Protein AF-Q6LTS3-F1 (afdb_monomer_lite)

Radius of gyration: 15.54 Å; chains: 1; bounding box: 37×48×33 Å

Structure (mmCIF, N/CA/C/O backbone):
data_AF-Q6LTS3-F1
#
_entry.id   AF-Q6LTS3-F1
#
loop_
_atom_site.group_PDB
_atom_site.id
_atom_site.type_symbol
_atom_site.label_atom_id
_atom_site.label_alt_id
_atom_site.label_comp_id
_atom_site.label_asym_id
_atom_site.label_entity_id
_atom_site.label_seq_id
_atom_site.pdbx_PDB_ins_code
_atom_site.Cartn_x
_atom_site.Cartn_y
_atom_site.Cartn_z
_atom_site.occupancy
_atom_site.B_iso_or_equiv
_atom_site.auth_seq_id
_atom_site.auth_comp_id
_atom_site.auth_asym_id
_atom_site.auth_atom_id
_atom_site.pdbx_PDB_model_num
ATOM 1 N N . MET A 1 1 ? -4.077 2.877 17.155 1.00 81.31 1 MET A N 1
ATOM 2 C CA . MET A 1 1 ? -4.632 2.156 15.985 1.00 81.31 1 MET A CA 1
ATOM 3 C C . MET A 1 1 ? -3.647 1.070 15.603 1.00 81.31 1 MET A C 1
ATOM 5 O O . MET A 1 1 ? -2.491 1.404 15.382 1.00 81.31 1 MET A O 1
ATOM 9 N N . LYS A 1 2 ? -4.080 -0.192 15.559 1.00 91.56 2 LYS A N 1
ATOM 10 C CA . LYS A 1 2 ? -3.206 -1.325 15.246 1.00 91.56 2 LYS A CA 1
ATOM 11 C C . LYS A 1 2 ? -3.278 -1.646 13.755 1.00 91.56 2 LYS A C 1
ATOM 13 O O . LYS A 1 2 ? -4.367 -1.704 13.184 1.00 91.56 2 LYS A O 1
ATOM 18 N N . THR A 1 3 ? -2.120 -1.792 13.124 1.00 93.69 3 THR A N 1
ATOM 19 C CA . THR A 1 3 ? -2.000 -2.088 11.693 1.00 93.69 3 THR A CA 1
ATOM 20 C C . THR A 1 3 ? -1.097 -3.299 11.497 1.00 93.69 3 THR A C 1
ATOM 22 O O . THR A 1 3 ? -0.329 -3.641 12.393 1.00 93.69 3 THR A O 1
ATOM 25 N N . ARG A 1 4 ? -1.220 -3.981 10.358 1.00 95.81 4 ARG A N 1
ATOM 26 C CA . ARG A 1 4 ? -0.435 -5.175 10.019 1.00 95.81 4 ARG A CA 1
A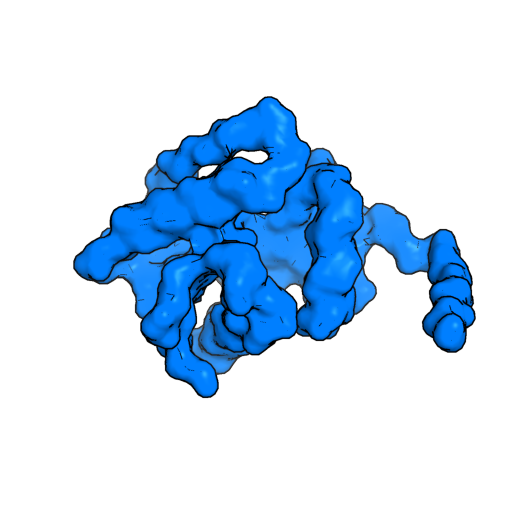TOM 27 C C . ARG A 1 4 ? 0.001 -5.114 8.566 1.00 95.81 4 ARG A C 1
ATOM 29 O O . ARG A 1 4 ? -0.810 -4.742 7.719 1.00 95.81 4 ARG A O 1
ATOM 36 N N . ILE A 1 5 ? 1.242 -5.510 8.311 1.00 95.62 5 ILE A N 1
ATOM 37 C CA . ILE A 1 5 ? 1.745 -5.782 6.967 1.00 95.62 5 ILE A CA 1
ATOM 38 C C . ILE A 1 5 ? 1.466 -7.255 6.668 1.00 95.62 5 ILE A C 1
ATOM 40 O O . ILE A 1 5 ? 1.707 -8.111 7.516 1.00 95.62 5 ILE A O 1
ATOM 44 N N . LEU A 1 6 ? 0.902 -7.518 5.497 1.00 96.00 6 LEU A N 1
ATOM 45 C CA . LEU A 1 6 ? 0.661 -8.837 4.937 1.00 96.00 6 LEU A CA 1
ATOM 46 C C . LEU A 1 6 ? 1.465 -8.974 3.645 1.00 96.00 6 LEU A C 1
ATOM 48 O O . LEU A 1 6 ? 1.545 -8.040 2.836 1.00 96.00 6 LEU A O 1
ATOM 52 N N . GLU A 1 7 ? 2.020 -10.154 3.452 1.00 95.25 7 GLU A N 1
ATOM 53 C CA . GLU A 1 7 ? 2.754 -10.583 2.275 1.00 95.25 7 GLU A CA 1
ATOM 54 C C . GLU A 1 7 ? 1.927 -11.562 1.445 1.00 95.25 7 GLU A C 1
ATOM 56 O O . GLU A 1 7 ? 0.923 -12.103 1.898 1.00 95.25 7 GLU A O 1
ATOM 61 N N . HIS A 1 8 ? 2.369 -11.826 0.217 1.00 93.00 8 HIS A N 1
ATOM 62 C CA . HIS A 1 8 ? 1.694 -12.754 -0.691 1.00 93.00 8 HIS A CA 1
ATOM 63 C C . HIS A 1 8 ? 1.495 -14.179 -0.141 1.00 93.00 8 HIS A C 1
ATOM 65 O O . HIS A 1 8 ? 0.599 -14.880 -0.604 1.00 93.00 8 HIS A O 1
ATOM 71 N N . THR A 1 9 ? 2.307 -14.608 0.830 1.00 95.69 9 THR A N 1
ATOM 72 C CA . THR A 1 9 ? 2.192 -15.913 1.498 1.00 95.69 9 THR A CA 1
ATOM 73 C C . THR A 1 9 ? 1.199 -15.918 2.661 1.00 95.69 9 THR A C 1
ATOM 75 O O . THR A 1 9 ? 0.816 -16.992 3.124 1.00 95.69 9 THR A O 1
ATOM 78 N N . ASP A 1 10 ? 0.761 -14.751 3.142 1.00 96.62 10 ASP A N 1
ATOM 79 C CA . ASP A 1 10 ? -0.172 -14.665 4.259 1.00 96.62 10 ASP A CA 1
ATOM 80 C C . ASP A 1 10 ? -1.582 -15.102 3.855 1.00 96.62 10 ASP A C 1
ATOM 82 O O . ASP A 1 10 ? -2.140 -14.701 2.825 1.00 96.62 10 ASP A O 1
ATOM 86 N N . ALA A 1 11 ? -2.219 -15.868 4.742 1.00 93.81 11 ALA A N 1
ATOM 87 C CA . ALA A 1 11 ? -3.602 -16.276 4.569 1.00 93.81 11 ALA A CA 1
ATOM 88 C C . ALA A 1 11 ? -4.521 -15.049 4.413 1.00 93.81 11 ALA A C 1
ATOM 90 O O . ALA A 1 11 ? -4.555 -14.136 5.243 1.00 93.81 11 ALA A O 1
ATOM 91 N N . GLY A 1 12 ? -5.299 -15.037 3.329 1.00 91.75 12 GLY A N 1
ATOM 92 C CA . GLY A 1 12 ? -6.235 -13.956 3.027 1.00 91.75 12 GLY A CA 1
ATOM 93 C C . GLY A 1 12 ? -5.609 -12.707 2.401 1.00 91.75 12 GLY A C 1
ATOM 94 O O . GLY A 1 12 ? -6.336 -11.729 2.215 1.00 91.75 12 GLY A O 1
ATOM 95 N N . PHE A 1 13 ? -4.318 -12.719 2.041 1.00 95.31 13 PHE A N 1
ATOM 96 C CA . PHE A 1 13 ? -3.683 -11.627 1.295 1.00 95.31 13 PHE A CA 1
ATOM 97 C C . PHE A 1 13 ? -4.467 -11.269 0.024 1.00 95.31 13 PHE A C 1
ATOM 99 O O . PHE A 1 13 ? -4.851 -10.111 -0.161 1.00 95.31 13 PHE A O 1
ATOM 106 N N . LEU A 1 14 ? -4.774 -12.266 -0.813 1.00 94.00 14 LEU A N 1
ATOM 107 C CA . LEU A 1 14 ? -5.471 -12.050 -2.083 1.00 94.00 14 LEU A CA 1
ATOM 108 C C . LEU A 1 14 ? -6.885 -11.502 -1.857 1.00 94.00 14 LEU A C 1
ATOM 110 O O . LEU A 1 14 ? -7.210 -10.426 -2.347 1.00 94.00 14 LEU A O 1
ATOM 114 N N . GLY A 1 15 ? -7.684 -12.165 -1.015 1.00 94.88 15 GLY A N 1
ATOM 115 C CA . GLY A 1 15 ? -9.058 -11.731 -0.742 1.00 94.88 15 GLY A CA 1
ATOM 116 C C . GLY A 1 15 ? -9.142 -10.327 -0.128 1.00 94.88 15 GLY A C 1
ATOM 117 O O . GLY A 1 15 ? -10.044 -9.552 -0.446 1.00 94.88 15 GLY A O 1
ATOM 118 N N . LYS A 1 16 ? -8.179 -9.939 0.721 1.00 95.19 16 LYS A N 1
ATOM 119 C CA . LYS A 1 16 ? -8.107 -8.567 1.253 1.00 95.19 16 LYS A CA 1
ATOM 120 C C . LYS A 1 16 ? -7.667 -7.556 0.193 1.00 95.19 16 LYS A C 1
ATOM 122 O O . LYS A 1 16 ? -8.185 -6.439 0.191 1.00 95.19 16 LYS A O 1
ATOM 127 N N . SER A 1 17 ? -6.753 -7.937 -0.696 1.00 92.31 17 SER A N 1
ATOM 128 C CA . SER A 1 17 ? -6.324 -7.109 -1.829 1.00 92.31 17 SER A CA 1
ATOM 129 C C . SER A 1 17 ? -7.495 -6.819 -2.770 1.00 92.31 17 SER A C 1
ATOM 131 O O . SER A 1 17 ? -7.779 -5.660 -3.068 1.00 92.31 17 SER A O 1
ATOM 133 N N . GLU A 1 18 ? -8.253 -7.852 -3.140 1.00 91.50 18 GLU A N 1
ATOM 134 C CA . GLU A 1 18 ? -9.468 -7.727 -3.952 1.00 91.50 18 GLU A CA 1
ATOM 135 C C . GLU A 1 18 ? -10.520 -6.866 -3.257 1.00 91.50 18 GLU A C 1
ATOM 137 O O . GLU A 1 18 ? -11.138 -6.003 -3.877 1.00 91.50 18 GLU A O 1
ATOM 142 N N . GLN A 1 19 ? -10.696 -7.033 -1.942 1.00 93.88 19 GLN A N 1
ATOM 143 C CA . GLN A 1 19 ? -11.607 -6.191 -1.175 1.00 93.88 19 GLN A CA 1
ATOM 144 C C . GLN A 1 19 ? -11.227 -4.705 -1.268 1.00 93.88 19 GLN A C 1
ATOM 146 O O . GLN A 1 19 ? -12.116 -3.861 -1.383 1.00 93.88 19 GLN A O 1
ATOM 151 N N . ILE A 1 20 ? -9.938 -4.366 -1.210 1.00 88.56 20 ILE A N 1
ATOM 152 C CA . ILE A 1 20 ? -9.470 -2.978 -1.336 1.00 88.56 20 ILE A CA 1
ATOM 153 C C . ILE A 1 20 ? -9.777 -2.434 -2.730 1.00 88.56 20 ILE A C 1
ATOM 155 O O . ILE A 1 20 ? -10.340 -1.344 -2.826 1.00 88.56 20 ILE A O 1
ATOM 159 N N . VAL A 1 21 ? -9.495 -3.195 -3.790 1.00 82.88 21 VAL A N 1
ATOM 160 C CA . VAL A 1 21 ? -9.819 -2.787 -5.169 1.00 82.88 21 VAL A CA 1
ATOM 161 C C . VAL A 1 21 ? -11.331 -2.629 -5.359 1.00 82.88 21 VAL A C 1
ATOM 163 O O . VAL A 1 21 ? -11.787 -1.634 -5.914 1.00 82.88 21 VAL A O 1
ATOM 166 N N . ASN A 1 22 ? -12.142 -3.521 -4.789 1.00 86.31 22 ASN A N 1
ATOM 167 C CA . ASN A 1 22 ? -13.602 -3.410 -4.829 1.00 86.31 22 ASN A CA 1
ATOM 168 C C . ASN A 1 22 ? -14.119 -2.155 -4.106 1.00 86.31 22 ASN A C 1
ATOM 170 O O . ASN A 1 22 ? -15.041 -1.490 -4.582 1.00 86.31 22 ASN A O 1
ATOM 174 N N . ILE A 1 23 ? -13.527 -1.799 -2.960 1.00 83.75 23 ILE A N 1
ATOM 175 C CA . ILE A 1 23 ? -13.841 -0.545 -2.258 1.00 83.75 23 ILE A CA 1
ATOM 176 C C . ILE A 1 23 ? -13.404 0.655 -3.105 1.00 83.75 23 ILE A C 1
ATOM 178 O O . ILE A 1 23 ? -14.150 1.633 -3.183 1.00 83.75 23 ILE A O 1
ATOM 182 N N . TYR A 1 24 ? -12.230 0.585 -3.738 1.00 81.31 24 TYR A N 1
ATOM 183 C CA . TYR A 1 24 ? -11.742 1.621 -4.644 1.00 81.31 24 TYR A CA 1
ATOM 184 C C . TYR A 1 24 ? -12.731 1.839 -5.792 1.00 81.31 24 TYR A C 1
ATOM 186 O O . TYR A 1 24 ? -13.255 2.938 -5.911 1.00 81.31 24 TYR A O 1
ATOM 194 N N . ASN A 1 25 ? -13.093 0.799 -6.542 1.00 78.62 25 ASN A N 1
ATOM 195 C CA . ASN A 1 25 ? -14.054 0.883 -7.648 1.00 78.62 25 ASN A CA 1
ATOM 196 C C . ASN A 1 25 ? -15.409 1.446 -7.210 1.00 78.62 25 ASN A C 1
ATOM 198 O O . ASN A 1 25 ? -15.991 2.284 -7.888 1.00 78.62 25 ASN A O 1
ATOM 202 N N . LYS A 1 26 ? -15.896 1.040 -6.031 1.00 82.44 26 LYS A N 1
ATOM 203 C CA . LYS A 1 26 ? -17.185 1.505 -5.507 1.00 82.44 26 LYS A CA 1
ATOM 204 C C . LYS A 1 26 ? -17.221 3.004 -5.195 1.00 82.44 26 LYS A C 1
ATOM 206 O O . LYS A 1 26 ? -18.290 3.610 -5.257 1.00 82.44 26 LYS A O 1
ATOM 211 N N . TYR A 1 27 ? -16.102 3.581 -4.759 1.00 77.19 27 TYR A N 1
ATOM 212 C CA . TYR A 1 27 ? -16.053 4.966 -4.269 1.00 77.19 27 TYR A CA 1
ATOM 213 C C . TYR A 1 27 ? -15.203 5.904 -5.131 1.00 77.19 27 TYR A C 1
ATOM 215 O O . TYR A 1 27 ? -15.224 7.116 -4.902 1.00 77.19 27 TYR A O 1
ATOM 223 N N . SER A 1 28 ? -14.464 5.366 -6.096 1.00 69.25 28 SER A N 1
ATOM 224 C CA . SER A 1 28 ? -13.709 6.127 -7.079 1.00 69.25 28 SER A CA 1
ATOM 225 C C . SER A 1 28 ? -14.657 6.767 -8.088 1.00 69.25 28 SER A C 1
ATOM 227 O O . SER A 1 28 ? -15.728 6.248 -8.389 1.00 69.25 28 SER A O 1
ATOM 229 N N . LYS A 1 29 ? -14.248 7.921 -8.616 1.00 67.19 29 LYS A N 1
ATOM 230 C CA . LYS A 1 29 ? -14.906 8.569 -9.759 1.00 67.19 29 LYS A CA 1
ATOM 231 C C . LYS A 1 29 ? -14.244 8.183 -11.086 1.00 67.19 29 LYS A C 1
ATOM 233 O O . LYS A 1 29 ? -14.456 8.863 -12.086 1.00 67.19 29 LYS A O 1
ATOM 238 N N . ALA A 1 30 ? -13.381 7.165 -11.077 1.00 61.31 30 ALA A N 1
ATOM 239 C CA . ALA A 1 30 ? -12.743 6.670 -12.285 1.00 61.31 30 ALA A CA 1
ATOM 240 C C . ALA A 1 30 ? -13.813 6.189 -13.286 1.00 61.31 30 ALA A C 1
ATOM 242 O O . ALA A 1 30 ? -14.807 5.590 -12.872 1.00 61.31 30 ALA A O 1
ATOM 243 N N . PRO A 1 31 ? -13.632 6.446 -14.592 1.00 57.44 31 PRO A N 1
ATOM 244 C CA . PRO A 1 31 ? -14.606 6.065 -15.615 1.00 57.44 31 PRO A CA 1
ATOM 245 C C . PRO A 1 31 ? -14.618 4.556 -15.918 1.00 57.44 31 PRO A C 1
ATOM 247 O O . PRO A 1 31 ? -15.446 4.101 -16.701 1.00 57.44 31 PRO A O 1
ATOM 250 N N . PHE A 1 32 ? -13.715 3.781 -15.316 1.00 68.31 32 PHE A N 1
ATOM 251 C CA . PHE A 1 32 ? -13.603 2.334 -15.472 1.00 68.31 32 PHE A CA 1
ATOM 252 C C . PHE A 1 32 ? -13.340 1.661 -14.122 1.00 68.31 32 PHE A C 1
ATOM 254 O O . PHE A 1 32 ? -12.802 2.275 -13.198 1.00 68.31 32 PHE A O 1
ATOM 261 N N . ASN A 1 33 ? -13.726 0.387 -14.031 1.00 73.00 33 ASN A N 1
ATOM 262 C CA . ASN A 1 33 ? -13.417 -0.457 -12.884 1.00 73.00 33 ASN A CA 1
ATOM 263 C C . ASN A 1 33 ? -12.013 -1.039 -13.037 1.00 73.00 33 ASN A C 1
ATOM 265 O O . ASN A 1 33 ? -11.693 -1.648 -14.056 1.00 73.00 33 ASN A O 1
ATOM 269 N N . GLU A 1 34 ? -11.210 -0.895 -11.993 1.00 72.19 34 GLU A N 1
ATOM 270 C CA . GLU A 1 34 ? -9.909 -1.537 -11.878 1.00 72.19 34 GLU A CA 1
ATOM 271 C C . GLU A 1 34 ? -10.087 -3.029 -11.590 1.00 72.19 34 GLU A C 1
ATOM 273 O O . GLU A 1 34 ? -10.947 -3.426 -10.798 1.00 72.19 34 GLU A O 1
ATOM 278 N N . VAL A 1 35 ? -9.248 -3.864 -12.195 1.00 76.25 35 VAL A N 1
ATOM 279 C CA . VAL A 1 35 ? -9.171 -5.293 -11.880 1.00 76.25 35 VAL A CA 1
ATOM 280 C C . VAL A 1 35 ? -7.838 -5.537 -11.199 1.00 76.25 35 VAL A C 1
ATOM 282 O O . VAL A 1 35 ? -6.800 -5.102 -11.693 1.00 76.25 35 VAL A O 1
ATOM 285 N N . LEU A 1 36 ? -7.860 -6.232 -10.059 1.00 80.62 36 LEU A N 1
ATOM 286 C CA . LEU A 1 36 ? -6.628 -6.587 -9.370 1.00 80.62 36 LEU A CA 1
ATOM 287 C C . LEU A 1 36 ? -5.791 -7.495 -10.280 1.00 80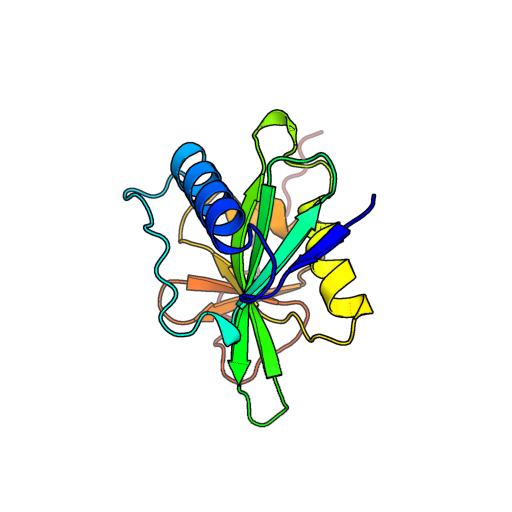.62 36 LEU A C 1
ATOM 289 O O . LEU A 1 36 ? -6.156 -8.641 -10.526 1.00 80.62 36 LEU A O 1
ATOM 293 N N . ASN A 1 37 ? -4.657 -6.983 -10.746 1.00 77.44 37 ASN A N 1
ATOM 294 C CA . ASN A 1 37 ? -3.696 -7.735 -11.538 1.00 77.44 37 ASN A CA 1
ATOM 295 C C . ASN A 1 37 ? -2.321 -7.652 -10.873 1.00 77.44 37 ASN A C 1
ATOM 297 O O . ASN A 1 37 ? -1.700 -6.591 -10.854 1.00 77.44 37 ASN A O 1
ATOM 301 N N . LEU A 1 38 ? -1.860 -8.769 -10.307 1.00 82.69 38 LEU A N 1
ATOM 302 C CA . LEU A 1 38 ? -0.594 -8.859 -9.579 1.00 82.69 38 LEU A CA 1
ATOM 303 C C . LEU A 1 38 ? 0.368 -9.806 -10.310 1.00 82.69 38 LEU A C 1
ATOM 305 O O . LEU A 1 38 ? 0.509 -10.957 -9.903 1.00 82.69 38 LEU A O 1
ATOM 309 N N . PRO A 1 39 ? 1.066 -9.359 -11.369 1.00 71.38 39 PRO A N 1
ATOM 310 C CA . PRO A 1 39 ? 2.007 -10.215 -1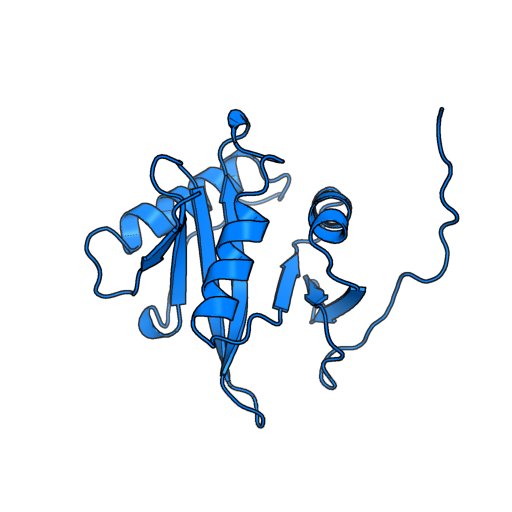2.097 1.00 71.38 39 PRO A CA 1
ATOM 311 C C . PRO A 1 39 ? 3.222 -10.621 -11.247 1.00 71.38 39 PRO A C 1
ATOM 313 O O . PRO A 1 39 ? 3.897 -11.601 -11.556 1.00 71.38 39 PRO A O 1
ATOM 316 N N . LYS A 1 40 ? 3.521 -9.868 -10.179 1.00 84.56 40 LYS A N 1
ATOM 317 C CA . LYS A 1 40 ? 4.603 -10.146 -9.224 1.00 84.56 40 LYS A CA 1
ATOM 318 C C . LYS A 1 40 ? 4.093 -10.003 -7.783 1.00 84.56 40 LYS A C 1
ATOM 320 O O . LYS A 1 40 ? 4.441 -9.036 -7.117 1.00 84.56 40 LYS A O 1
ATOM 325 N N . PRO A 1 41 ? 3.273 -10.929 -7.257 1.00 87.38 41 PRO A N 1
ATOM 326 C CA . PRO A 1 41 ? 2.682 -10.792 -5.920 1.00 87.38 41 PRO A CA 1
ATOM 327 C C . PRO A 1 41 ? 3.717 -10.576 -4.803 1.00 87.38 41 PRO A C 1
ATOM 329 O O . PRO A 1 41 ? 3.457 -9.862 -3.841 1.00 87.38 41 PRO A O 1
ATOM 332 N N . GLN A 1 42 ? 4.920 -11.129 -4.955 1.00 91.69 42 GLN A N 1
ATOM 333 C CA . GLN A 1 42 ? 6.042 -10.973 -4.030 1.00 91.69 42 GLN A CA 1
ATOM 334 C C . GLN A 1 42 ? 6.625 -9.550 -3.963 1.00 91.69 42 GLN A C 1
ATOM 336 O O . GLN A 1 42 ? 7.373 -9.248 -3.033 1.00 91.69 42 GLN A O 1
ATOM 341 N N . SER A 1 43 ? 6.345 -8.678 -4.941 1.00 87.50 43 SER A N 1
ATOM 342 C CA . SER A 1 43 ? 6.694 -7.251 -4.852 1.00 87.50 43 SER A CA 1
ATOM 343 C C . SER A 1 43 ? 5.669 -6.456 -4.049 1.00 87.50 43 SER A C 1
ATOM 345 O O . SER A 1 43 ? 5.945 -5.316 -3.685 1.00 87.50 43 SER A O 1
ATOM 347 N N . ILE A 1 44 ? 4.520 -7.052 -3.728 1.00 91.25 44 ILE A N 1
ATOM 348 C CA . ILE A 1 44 ? 3.411 -6.354 -3.098 1.00 91.25 44 ILE A CA 1
ATOM 349 C C . ILE A 1 44 ? 3.459 -6.516 -1.581 1.00 91.25 44 ILE A C 1
ATOM 351 O O . ILE A 1 44 ? 3.609 -7.619 -1.050 1.00 91.25 44 ILE A O 1
ATOM 355 N N . LYS A 1 45 ? 3.266 -5.405 -0.872 1.00 94.56 45 LYS A N 1
ATOM 356 C CA . LYS A 1 45 ? 2.986 -5.391 0.566 1.00 94.56 45 LYS A CA 1
ATOM 357 C C . LYS A 1 45 ? 1.593 -4.829 0.784 1.00 94.56 45 LYS A C 1
ATOM 359 O O . LYS A 1 45 ? 1.253 -3.761 0.280 1.00 94.56 45 LYS A O 1
ATOM 364 N N . LEU A 1 46 ? 0.778 -5.543 1.546 1.00 94.75 46 LEU A N 1
ATOM 365 C CA . LEU A 1 46 ? -0.567 -5.116 1.899 1.00 94.75 46 LEU A CA 1
ATOM 366 C C . LEU A 1 46 ? -0.576 -4.641 3.349 1.00 94.75 46 LEU A C 1
ATOM 368 O O . LEU A 1 46 ? -0.323 -5.423 4.256 1.00 94.75 46 LEU A O 1
ATOM 372 N N . VAL A 1 47 ? -0.934 -3.385 3.595 1.00 95.50 47 VAL A N 1
ATOM 373 C CA . VAL A 1 47 ? -1.077 -2.860 4.956 1.00 95.50 47 VAL A CA 1
ATOM 374 C C . VAL A 1 47 ? -2.541 -2.671 5.304 1.00 95.50 47 VAL A C 1
ATOM 376 O O . VAL A 1 47 ? -3.243 -1.860 4.694 1.00 95.50 47 VAL A O 1
ATOM 379 N N . ILE A 1 48 ? -2.995 -3.397 6.322 1.00 95.81 48 ILE A N 1
ATOM 380 C CA . ILE A 1 48 ? -4.368 -3.335 6.826 1.00 95.81 48 ILE A CA 1
ATOM 381 C C . ILE A 1 48 ? -4.431 -2.687 8.206 1.00 95.81 48 ILE A C 1
ATOM 383 O O . ILE A 1 48 ? -3.493 -2.771 9.000 1.00 95.81 48 ILE A O 1
ATOM 387 N N . VAL A 1 49 ? -5.579 -2.086 8.511 1.00 93.38 49 VAL A N 1
ATOM 388 C CA . VAL A 1 49 ? -5.929 -1.641 9.863 1.00 93.38 49 VAL A CA 1
ATOM 389 C C . VAL A 1 49 ? -6.827 -2.698 10.500 1.00 93.38 49 VAL A C 1
ATOM 391 O O . VAL A 1 49 ? -7.835 -3.090 9.910 1.00 93.38 49 VAL A O 1
ATOM 394 N N . GLU A 1 50 ? -6.477 -3.176 11.695 1.00 93.25 50 GLU A N 1
ATOM 395 C CA . GLU A 1 50 ? -7.286 -4.186 12.385 1.00 93.25 50 GLU A CA 1
ATOM 396 C C . GLU A 1 50 ? -8.701 -3.657 12.670 1.00 93.25 50 GLU A C 1
ATOM 398 O O . GLU A 1 50 ? -8.884 -2.512 13.082 1.00 93.25 50 GLU A O 1
ATOM 403 N N . GLY A 1 51 ? -9.715 -4.489 12.411 1.00 91.81 51 GLY A N 1
ATOM 404 C CA . GLY A 1 51 ? -11.128 -4.133 12.588 1.00 91.81 51 GLY A CA 1
ATOM 405 C C . GLY A 1 51 ? -11.727 -3.243 11.490 1.00 91.81 51 GLY A C 1
ATOM 406 O O . GLY A 1 51 ? -12.930 -2.986 11.512 1.00 91.81 51 GLY A O 1
ATOM 407 N N . ILE A 1 52 ? -10.939 -2.802 10.503 1.00 92.56 52 ILE A N 1
ATOM 408 C CA . ILE A 1 52 ? -11.415 -1.937 9.418 1.00 92.56 52 ILE A CA 1
ATOM 409 C C . ILE A 1 52 ? -11.456 -2.698 8.095 1.00 92.56 52 ILE A C 1
ATOM 411 O O . ILE A 1 52 ? -10.552 -3.449 7.733 1.00 92.56 52 ILE A O 1
ATOM 415 N N . ARG A 1 53 ? -12.520 -2.457 7.325 1.00 89.56 53 ARG A N 1
ATOM 416 C CA . ARG A 1 53 ? -12.639 -2.934 5.944 1.00 89.56 53 ARG A CA 1
ATOM 417 C C . ARG A 1 53 ? -11.940 -1.943 5.016 1.00 89.56 53 ARG A C 1
ATOM 419 O O . ARG A 1 53 ? -12.574 -1.051 4.463 1.00 89.56 53 ARG A O 1
ATOM 426 N N . GLY A 1 54 ? -10.627 -2.071 4.894 1.00 89.06 54 GLY A N 1
ATOM 427 C CA . GLY A 1 54 ? -9.805 -1.213 4.047 1.00 89.06 54 GLY A CA 1
ATOM 428 C C . GLY A 1 54 ? -8.319 -1.427 4.290 1.00 89.06 54 GLY A C 1
ATOM 429 O O . GLY A 1 54 ? -7.924 -2.185 5.179 1.00 89.06 54 GLY A O 1
ATOM 430 N N . GLY A 1 55 ? -7.503 -0.750 3.499 1.00 91.50 55 GLY A N 1
ATOM 431 C CA . GLY A 1 55 ? -6.058 -0.865 3.578 1.00 91.50 55 GLY A CA 1
ATOM 432 C C . GLY A 1 55 ? -5.370 -0.221 2.389 1.00 91.50 55 GLY A C 1
ATOM 433 O O . GLY A 1 55 ? -5.985 0.516 1.611 1.00 91.50 55 GLY A O 1
ATOM 434 N N . VAL A 1 56 ? -4.076 -0.499 2.289 1.00 90.12 56 VAL A N 1
ATOM 435 C CA . VAL A 1 56 ? -3.196 0.060 1.270 1.00 90.12 56 VAL A CA 1
ATOM 436 C C . VAL A 1 56 ? -2.347 -1.054 0.677 1.00 90.12 56 VAL A C 1
ATOM 438 O O . VAL A 1 56 ? -1.686 -1.783 1.412 1.00 90.12 56 VAL A O 1
ATOM 441 N N . LEU A 1 57 ? -2.383 -1.180 -0.642 1.00 87.94 57 LEU A N 1
ATOM 442 C CA . LEU A 1 57 ? -1.490 -2.022 -1.421 1.00 87.94 57 LEU A CA 1
ATOM 443 C C . LEU A 1 57 ? -0.301 -1.183 -1.862 1.00 87.94 57 LEU A C 1
ATOM 445 O O . LEU A 1 57 ? -0.478 -0.128 -2.474 1.00 87.94 57 LEU A O 1
ATOM 449 N N . PHE A 1 58 ? 0.890 -1.672 -1.557 1.00 89.25 58 PHE A N 1
ATOM 450 C CA . PHE A 1 58 ? 2.148 -1.088 -1.975 1.00 89.25 58 PHE A CA 1
ATOM 451 C C . PHE A 1 58 ? 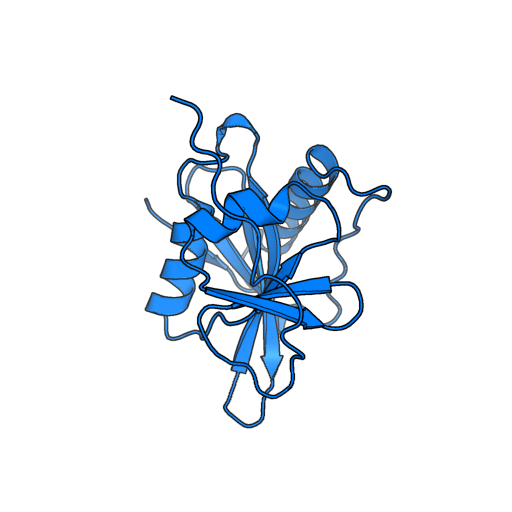2.835 -2.013 -2.968 1.00 89.25 58 PHE A C 1
ATOM 453 O O . PHE A 1 58 ? 2.976 -3.193 -2.667 1.00 89.25 58 PHE A O 1
ATOM 460 N N . ASP A 1 59 ? 3.295 -1.486 -4.097 1.00 86.69 59 ASP A N 1
ATOM 461 C CA . ASP A 1 59 ? 4.178 -2.197 -5.018 1.00 86.69 59 ASP A CA 1
ATOM 462 C C . ASP A 1 59 ? 5.626 -1.750 -4.829 1.00 86.69 59 ASP A C 1
ATOM 464 O O . ASP A 1 59 ? 5.917 -0.564 -4.640 1.00 86.69 59 ASP A O 1
ATOM 468 N N . ARG A 1 60 ? 6.539 -2.715 -4.856 1.00 86.62 60 ARG A N 1
ATOM 469 C CA . ARG A 1 60 ? 7.969 -2.486 -4.714 1.00 86.62 60 ARG A CA 1
ATOM 470 C C . ARG A 1 60 ? 8.586 -2.130 -6.058 1.00 86.62 60 ARG A C 1
ATOM 472 O O . ARG A 1 60 ? 8.678 -2.964 -6.958 1.00 86.62 60 ARG A O 1
ATOM 479 N N . VAL A 1 61 ? 9.131 -0.928 -6.129 1.00 80.88 61 VAL A N 1
ATOM 480 C CA . VAL A 1 61 ? 9.913 -0.419 -7.250 1.00 80.88 61 VAL A CA 1
ATOM 481 C C . VAL A 1 61 ? 11.387 -0.443 -6.857 1.00 80.88 61 VAL A C 1
ATOM 483 O O . VAL A 1 61 ? 11.776 0.089 -5.820 1.00 80.88 61 VAL A O 1
ATOM 486 N N . LYS A 1 62 ? 12.222 -1.072 -7.682 1.00 77.69 62 LYS A N 1
ATOM 487 C CA . LYS A 1 62 ? 13.675 -1.064 -7.484 1.00 77.69 62 LYS A CA 1
ATOM 488 C C . LYS A 1 62 ? 14.262 0.226 -8.048 1.00 77.69 62 LYS A C 1
ATOM 490 O O . LYS A 1 62 ? 14.006 0.536 -9.212 1.00 77.69 62 LYS A O 1
ATOM 495 N N . THR A 1 63 ? 15.069 0.937 -7.268 1.00 73.62 63 THR A N 1
ATOM 496 C CA . THR A 1 63 ? 15.871 2.076 -7.738 1.00 73.62 63 THR A CA 1
ATOM 497 C C . THR A 1 63 ? 17.363 1.821 -7.498 1.00 73.62 63 THR A C 1
ATOM 499 O O . THR A 1 63 ? 17.711 0.902 -6.752 1.00 73.62 63 THR A O 1
ATOM 502 N N . PRO A 1 64 ? 18.265 2.607 -8.119 1.00 71.62 64 PRO A N 1
ATOM 503 C CA . PRO A 1 64 ? 19.699 2.536 -7.827 1.00 71.62 64 PRO A CA 1
ATOM 504 C C . PRO A 1 64 ? 20.031 2.745 -6.340 1.00 71.62 64 PRO A C 1
ATOM 506 O O . PRO A 1 64 ? 20.973 2.143 -5.837 1.00 71.62 64 PRO A O 1
ATOM 509 N N . ASP A 1 65 ? 19.218 3.537 -5.634 1.00 71.88 65 ASP A N 1
ATOM 510 C CA . ASP A 1 65 ? 19.392 3.871 -4.213 1.00 71.88 65 ASP A CA 1
ATOM 511 C C . ASP A 1 65 ? 18.680 2.895 -3.256 1.00 71.88 65 ASP A C 1
ATOM 513 O O . ASP A 1 65 ? 18.687 3.100 -2.040 1.00 71.88 65 ASP A O 1
ATOM 517 N N . GLY A 1 66 ? 18.035 1.849 -3.787 1.00 77.19 66 GLY A N 1
ATOM 518 C CA . GLY A 1 66 ? 17.381 0.797 -3.011 1.00 77.19 66 GLY A CA 1
ATOM 519 C C . GLY A 1 66 ? 15.926 0.523 -3.394 1.00 77.19 66 GLY A C 1
ATOM 520 O O . GLY A 1 66 ? 15.392 1.005 -4.391 1.00 77.19 66 GLY A O 1
ATOM 521 N N . ASP A 1 67 ? 15.266 -0.303 -2.586 1.00 81.12 67 ASP A N 1
ATOM 522 C CA . ASP A 1 67 ? 13.860 -0.647 -2.790 1.00 81.12 67 ASP A CA 1
ATOM 523 C C . ASP A 1 67 ? 12.961 0.481 -2.252 1.00 81.12 67 ASP A C 1
ATOM 525 O O . ASP A 1 67 ? 13.025 0.844 -1.073 1.00 81.12 67 ASP A O 1
ATOM 529 N N . ILE A 1 68 ? 12.078 1.006 -3.104 1.00 80.94 68 ILE A N 1
ATOM 530 C CA . ILE A 1 68 ? 11.028 1.954 -2.715 1.00 80.94 68 ILE A CA 1
ATOM 531 C C . ILE A 1 68 ? 9.653 1.316 -2.896 1.00 80.94 68 ILE A C 1
ATOM 533 O O . ILE A 1 68 ? 9.445 0.472 -3.762 1.00 80.94 68 ILE A O 1
ATOM 537 N N . TYR A 1 69 ? 8.687 1.742 -2.093 1.00 83.81 69 TYR A N 1
ATOM 538 C CA . TYR A 1 69 ? 7.312 1.269 -2.159 1.00 83.81 69 TYR A CA 1
ATOM 539 C C . TYR A 1 69 ? 6.390 2.386 -2.645 1.00 83.81 69 TYR A C 1
ATOM 541 O O . TYR A 1 69 ? 6.357 3.484 -2.070 1.00 83.81 69 TYR A O 1
ATOM 549 N N . SER A 1 70 ? 5.655 2.087 -3.713 1.00 77.19 70 SER A N 1
ATOM 550 C CA . SER A 1 70 ? 4.627 2.937 -4.305 1.00 77.19 70 SER A CA 1
ATOM 551 C C . SER A 1 70 ? 3.244 2.477 -3.867 1.00 77.19 70 SER A C 1
ATOM 553 O O . SER A 1 70 ? 2.972 1.282 -3.870 1.00 77.19 70 SER A O 1
ATOM 555 N N . VAL A 1 71 ? 2.351 3.392 -3.496 1.00 80.12 71 VAL A N 1
ATOM 556 C CA . VAL A 1 71 ? 0.943 3.050 -3.255 1.00 80.12 71 VAL A CA 1
ATOM 557 C C . VAL A 1 71 ? 0.270 2.735 -4.589 1.00 80.12 71 VAL A C 1
ATOM 559 O O . VAL A 1 71 ? 0.090 3.631 -5.408 1.00 80.12 71 VAL A O 1
ATOM 562 N N . MET A 1 72 ? -0.140 1.480 -4.763 1.00 77.62 72 MET A N 1
ATOM 563 C CA . MET A 1 72 ? -0.878 0.990 -5.930 1.00 77.62 72 MET A CA 1
ATOM 564 C C . MET A 1 72 ? -2.390 1.176 -5.750 1.00 77.62 72 MET A C 1
ATOM 566 O O . MET A 1 72 ? -3.066 1.715 -6.617 1.00 77.62 72 MET A O 1
ATOM 570 N N . TYR A 1 73 ? -2.926 0.799 -4.583 1.00 79.38 73 TYR A N 1
ATOM 571 C CA . TYR A 1 73 ? -4.320 1.067 -4.219 1.00 79.38 73 TYR A CA 1
ATOM 572 C C . TYR A 1 73 ? -4.418 1.472 -2.754 1.00 79.38 73 TYR A C 1
ATOM 574 O O . TYR A 1 73 ? -3.804 0.856 -1.887 1.00 79.38 73 TYR A O 1
ATOM 582 N N . ALA A 1 74 ? -5.250 2.462 -2.449 1.00 84.38 74 ALA A N 1
ATOM 583 C CA . ALA A 1 74 ? -5.599 2.830 -1.083 1.00 84.38 74 ALA A CA 1
ATOM 584 C C . ALA A 1 74 ? -7.104 3.048 -0.996 1.00 84.38 74 ALA A C 1
ATOM 586 O O . ALA A 1 74 ? -7.643 3.965 -1.618 1.00 84.38 74 ALA A O 1
ATOM 587 N N . ALA A 1 75 ? -7.791 2.217 -0.218 1.00 83.44 75 ALA A N 1
ATOM 588 C CA . ALA A 1 75 ? -9.240 2.294 -0.139 1.00 83.44 75 ALA A CA 1
ATOM 589 C C . ALA A 1 75 ? -9.753 1.944 1.253 1.00 83.44 75 ALA A C 1
ATOM 591 O O . ALA A 1 75 ? -9.331 0.979 1.890 1.00 83.44 75 ALA A O 1
ATOM 592 N N . PHE A 1 76 ? -10.716 2.742 1.703 1.00 85.56 76 PHE A N 1
ATOM 593 C CA . PHE A 1 76 ? -11.412 2.576 2.971 1.00 85.56 76 PHE A CA 1
ATOM 594 C C . PHE A 1 76 ? -12.900 2.807 2.738 1.00 85.56 76 PHE A C 1
ATOM 596 O O . PHE A 1 76 ? -13.287 3.666 1.934 1.00 85.56 76 PHE A O 1
ATOM 603 N N . MET A 1 77 ? -13.737 2.060 3.459 1.00 85.12 77 MET A N 1
ATOM 604 C CA . MET A 1 77 ? -15.183 2.281 3.458 1.00 85.12 77 MET A CA 1
ATOM 605 C C . MET A 1 77 ? -15.505 3.748 3.748 1.00 85.12 77 MET A C 1
ATOM 607 O O . MET A 1 77 ? -14.836 4.376 4.565 1.00 85.12 77 MET A O 1
ATOM 611 N N . LYS A 1 78 ? -16.569 4.285 3.139 1.00 81.81 78 LYS A N 1
ATOM 612 C CA . LYS A 1 78 ? -16.972 5.699 3.288 1.00 81.81 78 LYS A CA 1
ATOM 613 C C . LYS A 1 78 ? -17.008 6.172 4.749 1.00 81.81 78 LYS A C 1
ATOM 615 O O . LYS A 1 78 ? -16.551 7.267 5.048 1.00 81.81 78 LYS A O 1
ATOM 620 N N . ARG A 1 79 ? -17.496 5.321 5.660 1.00 85.00 79 ARG A N 1
ATOM 621 C CA . ARG A 1 79 ? -17.577 5.605 7.103 1.00 85.00 79 ARG A CA 1
ATOM 622 C C . ARG A 1 79 ? -16.220 5.717 7.805 1.00 85.00 79 ARG A C 1
ATOM 624 O O . ARG A 1 79 ? -16.176 6.258 8.898 1.00 85.00 79 ARG A O 1
ATOM 631 N N . ASP A 1 80 ? -15.153 5.194 7.209 1.00 83.56 80 ASP A N 1
ATOM 632 C CA . ASP A 1 80 ? -13.799 5.111 7.772 1.00 83.56 80 ASP A CA 1
ATOM 633 C C . ASP A 1 80 ? -12.813 6.059 7.062 1.00 83.56 80 ASP A C 1
ATOM 635 O O . ASP A 1 80 ? -11.661 6.222 7.463 1.00 83.56 80 ASP A O 1
ATOM 639 N N . GLN A 1 81 ? -13.270 6.764 6.027 1.00 76.06 81 GLN A N 1
ATOM 640 C CA . GLN A 1 81 ? -12.489 7.806 5.371 1.00 76.06 81 GLN A CA 1
ATOM 641 C C . GLN A 1 81 ? -12.260 9.001 6.308 1.00 76.06 81 GLN A C 1
ATOM 643 O O . GLN A 1 81 ? -13.064 9.290 7.190 1.00 76.06 81 GLN A O 1
ATOM 648 N N . LYS A 1 82 ? -11.149 9.722 6.098 1.00 72.38 82 LYS A N 1
ATOM 649 C CA . LYS A 1 82 ? -10.741 10.910 6.881 1.00 72.38 82 LYS A CA 1
ATOM 650 C C . LYS A 1 82 ? -10.495 10.664 8.383 1.00 72.38 82 LYS A C 1
ATOM 652 O O . LYS A 1 82 ? -10.345 11.623 9.127 1.00 72.38 82 LYS A O 1
ATOM 657 N N . LYS A 1 83 ? -10.361 9.405 8.819 1.00 80.19 83 LYS A N 1
ATOM 658 C CA . LYS A 1 83 ? -10.016 9.025 10.207 1.00 80.19 83 LYS A CA 1
ATOM 659 C C . LYS A 1 83 ? -8.522 8.745 10.443 1.00 80.19 83 LYS A C 1
ATOM 661 O O . LYS A 1 83 ? -8.147 8.146 11.443 1.00 80.19 83 LYS A O 1
ATOM 666 N N . GLY A 1 84 ? -7.655 9.106 9.494 1.00 76.38 84 GLY A N 1
ATOM 667 C CA . GLY A 1 84 ? -6.205 8.899 9.612 1.00 76.38 84 GLY A CA 1
ATOM 668 C C . GLY A 1 84 ? -5.706 7.469 9.347 1.00 76.38 84 GLY A C 1
ATOM 669 O O . GLY A 1 84 ? -4.515 7.219 9.497 1.00 76.38 84 GLY A O 1
ATOM 670 N N . HIS A 1 85 ? -6.559 6.533 8.911 1.00 82.12 85 HIS A N 1
ATOM 671 C CA . HIS A 1 85 ? -6.160 5.144 8.622 1.00 82.12 85 HIS A CA 1
ATOM 672 C C . HIS A 1 85 ? -5.054 5.030 7.567 1.00 82.12 85 HIS A C 1
ATOM 674 O O . HIS A 1 85 ? -4.080 4.314 7.764 1.00 82.12 85 HIS A O 1
ATOM 680 N N . LEU A 1 86 ? -5.161 5.803 6.488 1.00 81.25 86 LEU A N 1
ATOM 681 C CA . LEU A 1 86 ? -4.139 5.869 5.447 1.00 81.25 86 LEU A CA 1
ATOM 682 C C . LEU A 1 86 ? -2.786 6.363 5.987 1.00 81.25 86 LEU A C 1
ATOM 684 O O . LEU A 1 86 ? -1.756 5.759 5.703 1.00 81.25 86 LEU A O 1
ATOM 688 N N . SER A 1 87 ? -2.798 7.420 6.810 1.00 78.38 87 SER A N 1
ATOM 689 C CA . SER A 1 87 ? -1.592 7.932 7.478 1.00 78.38 87 SER A CA 1
ATOM 690 C C . SER A 1 87 ? -0.942 6.848 8.339 1.00 78.38 87 SER A C 1
ATOM 692 O O . SER A 1 87 ? 0.269 6.663 8.278 1.00 78.38 87 SER A O 1
ATOM 694 N N . ALA A 1 88 ? -1.742 6.078 9.080 1.00 83.06 88 ALA A N 1
ATOM 695 C CA . ALA A 1 88 ? -1.232 4.987 9.899 1.00 83.06 88 ALA A CA 1
ATOM 696 C C . ALA A 1 88 ? -0.636 3.839 9.075 1.00 83.06 88 ALA A C 1
ATOM 698 O O . ALA A 1 88 ? 0.406 3.322 9.465 1.00 83.06 88 ALA A O 1
ATOM 699 N N . CYS A 1 89 ? -1.231 3.475 7.933 1.00 86.19 89 CYS A N 1
ATOM 700 C CA . CYS A 1 89 ? -0.651 2.469 7.038 1.00 86.19 89 CYS A CA 1
ATOM 701 C C . CYS A 1 89 ? 0.714 2.914 6.486 1.00 86.19 89 CYS A C 1
ATOM 703 O O . CYS A 1 89 ? 1.667 2.140 6.501 1.00 86.19 89 CYS A O 1
ATOM 705 N N . ILE A 1 90 ? 0.822 4.171 6.039 1.00 84.44 90 ILE A N 1
ATOM 706 C CA . ILE A 1 90 ? 2.080 4.738 5.525 1.00 84.44 90 ILE A CA 1
ATOM 707 C C . ILE A 1 90 ? 3.130 4.820 6.638 1.00 84.44 90 ILE A C 1
ATOM 709 O O . ILE A 1 90 ? 4.290 4.473 6.422 1.00 84.44 90 ILE A O 1
ATOM 713 N N . ARG A 1 91 ? 2.729 5.262 7.836 1.00 82.81 91 ARG A N 1
ATOM 714 C CA . ARG A 1 91 ? 3.625 5.344 8.990 1.00 82.81 91 ARG A CA 1
ATOM 715 C C . ARG A 1 91 ? 4.151 3.967 9.394 1.00 82.81 91 ARG A C 1
ATOM 717 O O . ARG A 1 91 ? 5.351 3.849 9.590 1.00 82.81 91 ARG A O 1
ATOM 724 N N . HIS A 1 92 ? 3.300 2.941 9.433 1.00 88.31 92 HIS A N 1
ATOM 725 C CA . HIS A 1 92 ? 3.734 1.585 9.776 1.00 88.31 92 HIS A CA 1
ATOM 726 C C . HIS A 1 92 ? 4.793 1.062 8.796 1.00 88.31 92 HIS A C 1
ATOM 728 O O . HIS A 1 92 ? 5.820 0.556 9.231 1.00 88.31 92 HIS A O 1
ATOM 734 N N . MET A 1 93 ? 4.619 1.263 7.483 1.00 86.94 93 MET A N 1
ATOM 735 C CA . MET A 1 93 ? 5.659 0.897 6.508 1.00 86.94 93 MET A CA 1
ATOM 736 C C . MET A 1 93 ? 7.003 1.568 6.827 1.00 86.94 93 MET A C 1
ATOM 738 O O . MET A 1 93 ? 8.039 0.905 6.838 1.00 86.94 93 MET A O 1
ATOM 742 N N . ARG A 1 94 ? 6.988 2.865 7.158 1.00 83.88 94 ARG A N 1
ATOM 743 C CA . ARG A 1 94 ? 8.203 3.612 7.522 1.00 83.88 94 ARG A CA 1
ATOM 744 C C . ARG A 1 94 ? 8.836 3.107 8.818 1.00 83.88 94 ARG A C 1
ATOM 746 O O . ARG A 1 94 ? 10.052 2.975 8.876 1.00 83.88 94 ARG A O 1
ATOM 753 N N . GLU A 1 95 ? 8.027 2.800 9.829 1.00 85.50 95 GLU A N 1
ATOM 754 C CA . GLU A 1 95 ? 8.484 2.233 11.107 1.00 85.50 95 GLU A CA 1
ATOM 755 C C . GLU A 1 95 ? 9.149 0.857 10.919 1.00 85.50 95 GLU A C 1
ATOM 757 O O . GLU A 1 95 ? 10.058 0.516 11.667 1.00 85.50 95 GLU A O 1
ATOM 762 N N . THR A 1 96 ? 8.775 0.102 9.877 1.00 85.06 96 THR A N 1
ATOM 763 C CA . THR A 1 96 ? 9.449 -1.156 9.493 1.00 85.06 96 THR A CA 1
ATOM 764 C C . THR A 1 96 ? 10.715 -0.968 8.645 1.00 85.06 96 THR A C 1
ATOM 766 O O . THR A 1 96 ? 11.263 -1.941 8.134 1.00 85.06 96 THR A O 1
ATOM 769 N N . GLY A 1 97 ? 11.181 0.271 8.458 1.00 80.62 97 GLY A N 1
ATOM 770 C CA . GLY A 1 97 ? 12.352 0.590 7.636 1.00 80.62 97 GLY A CA 1
ATOM 771 C C . GLY A 1 97 ? 12.094 0.556 6.125 1.00 80.62 97 GLY A C 1
ATOM 772 O O . GLY A 1 97 ? 13.021 0.751 5.342 1.00 80.62 97 GLY A O 1
ATOM 773 N N . LEU A 1 98 ? 10.847 0.338 5.689 1.00 82.69 98 LEU A N 1
ATOM 774 C CA . LEU A 1 98 ? 10.490 0.319 4.272 1.00 82.69 98 LEU A CA 1
ATOM 775 C C . LEU A 1 98 ? 10.263 1.745 3.767 1.00 82.69 98 LEU A C 1
ATOM 777 O O . LEU A 1 98 ? 9.445 2.507 4.295 1.00 82.69 98 LEU A O 1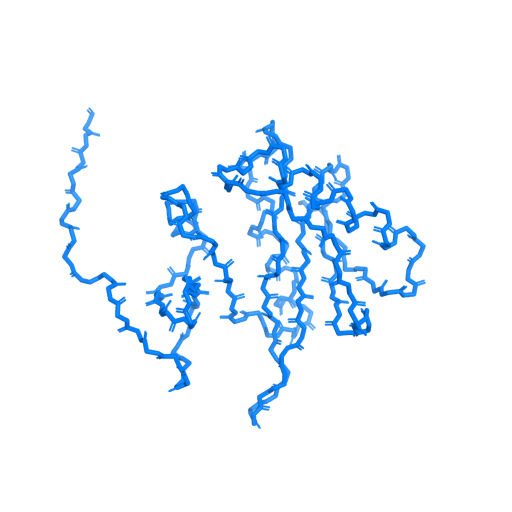
ATOM 781 N N . SER A 1 99 ? 10.977 2.106 2.703 1.00 75.06 99 SER A N 1
ATOM 782 C CA . SER A 1 99 ? 10.901 3.446 2.137 1.00 75.06 99 SER A CA 1
ATOM 783 C C . SER A 1 99 ? 9.636 3.615 1.296 1.00 75.06 99 SER A C 1
ATOM 785 O O . SER A 1 99 ? 9.555 3.135 0.169 1.00 75.06 99 SER A O 1
ATOM 787 N N . VAL A 1 100 ? 8.627 4.303 1.831 1.00 70.50 100 VAL A N 1
ATOM 788 C CA . VAL A 1 100 ? 7.426 4.683 1.069 1.00 70.50 100 VAL A CA 1
ATOM 789 C C . VAL A 1 100 ? 7.642 6.057 0.457 1.00 70.50 100 VAL A C 1
ATOM 791 O O . VAL A 1 100 ? 7.627 7.064 1.178 1.00 70.50 100 VAL A O 1
ATOM 794 N N . LYS A 1 101 ? 7.829 6.095 -0.866 1.00 65.19 101 LYS A N 1
ATOM 795 C CA . LYS A 1 101 ? 8.204 7.325 -1.579 1.00 65.19 101 LYS A CA 1
ATOM 796 C C . LYS A 1 101 ? 7.215 7.780 -2.640 1.00 65.19 101 LYS A C 1
ATOM 798 O O . LYS A 1 101 ? 7.277 8.947 -3.003 1.00 65.19 101 LYS A O 1
ATOM 803 N N . ILE A 1 102 ? 6.335 6.916 -3.139 1.00 61.91 102 ILE A N 1
ATOM 804 C CA . ILE A 1 102 ? 5.480 7.237 -4.286 1.00 61.91 102 ILE A CA 1
ATOM 805 C C . ILE A 1 102 ? 4.029 6.947 -3.917 1.00 61.91 102 ILE A C 1
ATOM 807 O O . ILE A 1 102 ? 3.703 5.902 -3.359 1.00 61.91 102 ILE A O 1
ATOM 811 N N . VAL A 1 103 ? 3.147 7.888 -4.214 1.00 61.75 103 VAL A N 1
ATOM 812 C CA . VAL A 1 103 ? 1.708 7.643 -4.250 1.00 61.75 103 VAL A CA 1
ATOM 813 C C . VAL A 1 103 ? 1.244 8.038 -5.633 1.00 61.75 103 VAL A C 1
ATOM 815 O O . VAL A 1 103 ? 1.290 9.223 -5.955 1.00 61.75 103 VAL A O 1
ATOM 818 N N . GLU A 1 104 ? 0.823 7.067 -6.437 1.00 57.38 104 GLU A N 1
ATOM 819 C CA . GLU A 1 104 ? 0.223 7.342 -7.738 1.00 57.38 104 GLU A CA 1
ATOM 820 C C . GLU A 1 104 ? -1.258 7.671 -7.556 1.00 57.38 104 GLU A C 1
ATOM 822 O O . GLU A 1 104 ? -2.024 6.909 -6.965 1.00 57.38 104 GLU A O 1
ATOM 827 N N . LEU A 1 105 ? -1.671 8.838 -8.041 1.00 55.50 105 LEU A N 1
ATOM 828 C CA . LEU A 1 105 ? -3.068 9.234 -8.091 1.00 55.50 105 LEU A CA 1
ATOM 829 C C . LEU A 1 105 ? -3.555 9.182 -9.534 1.00 55.50 105 LEU A C 1
ATOM 831 O O . LEU A 1 105 ? -2.951 9.775 -10.436 1.00 55.50 105 LEU A O 1
ATOM 835 N N . GLY A 1 106 ? -4.707 8.539 -9.719 1.00 49.84 106 GLY A N 1
ATOM 836 C CA . GLY A 1 106 ? -5.524 8.740 -10.907 1.00 49.84 106 GLY A CA 1
ATOM 837 C C . GLY A 1 106 ? -5.966 10.202 -11.007 1.00 49.84 106 GLY A C 1
ATOM 838 O O . GLY A 1 106 ? -6.152 10.877 -9.995 1.00 49.84 106 GLY A O 1
ATOM 839 N N . TYR A 1 107 ? -6.167 10.678 -12.235 1.00 46.44 107 TYR A N 1
ATOM 840 C CA . TYR A 1 107 ? -6.375 12.084 -12.624 1.00 46.44 107 TYR A CA 1
ATOM 841 C C . TYR A 1 107 ? -7.582 12.810 -11.975 1.00 46.44 107 TYR A C 1
ATOM 843 O O . TYR A 1 107 ? -7.876 13.952 -12.306 1.00 46.44 107 TYR A O 1
ATOM 851 N N . THR A 1 108 ? -8.325 12.184 -11.061 1.00 51.69 108 THR A N 1
ATOM 852 C CA . THR A 1 108 ? -9.564 12.760 -10.519 1.00 51.69 108 THR A CA 1
ATOM 853 C C . THR A 1 108 ? -9.309 13.739 -9.363 1.00 51.69 108 THR A C 1
ATOM 855 O O . THR A 1 108 ? -8.595 13.442 -8.403 1.00 51.69 108 THR A O 1
ATOM 858 N N . ASP A 1 109 ? -9.978 14.894 -9.418 1.00 41.19 109 ASP A N 1
ATOM 859 C CA . ASP A 1 109 ? -9.785 16.078 -8.557 1.00 41.19 109 ASP A CA 1
ATOM 860 C C . ASP A 1 109 ? -9.948 15.867 -7.031 1.00 41.19 109 ASP A C 1
ATOM 862 O O . ASP A 1 109 ? -9.688 16.771 -6.234 1.00 41.19 109 ASP A O 1
ATOM 866 N N . GLY A 1 110 ? -10.379 14.687 -6.573 1.00 49.38 110 GLY A N 1
ATOM 867 C CA . GLY A 1 110 ? -10.603 14.400 -5.150 1.00 49.38 110 GLY A CA 1
ATOM 868 C C . GLY A 1 110 ? -9.358 13.956 -4.376 1.00 49.38 110 GLY A C 1
ATOM 869 O O . GLY A 1 110 ? -9.284 14.159 -3.160 1.00 49.38 110 GLY A O 1
ATOM 870 N N . ALA A 1 111 ? -8.380 13.363 -5.060 1.00 51.91 111 ALA A N 1
ATOM 871 C CA . ALA A 1 111 ? -7.213 12.771 -4.415 1.00 51.91 111 ALA A CA 1
ATOM 872 C C . ALA A 1 111 ? -6.224 13.832 -3.896 1.00 51.91 111 ALA A C 1
ATOM 874 O O . ALA A 1 111 ? -5.674 13.702 -2.806 1.00 51.91 111 ALA A O 1
ATOM 875 N N . PHE A 1 112 ? -6.090 14.954 -4.600 1.00 50.62 112 PHE A N 1
ATOM 876 C CA . PHE A 1 112 ? -5.162 16.026 -4.240 1.00 50.62 112 PHE A CA 1
ATOM 877 C C . PHE A 1 112 ? -5.409 16.608 -2.826 1.00 50.62 112 PHE A C 1
ATOM 879 O O . PHE A 1 112 ? -4.490 16.748 -2.017 1.00 50.62 112 PHE A O 1
ATOM 886 N N . ASN A 1 113 ? -6.672 16.877 -2.473 1.00 49.56 113 ASN A N 1
ATOM 887 C CA . ASN A 1 113 ? -7.029 17.521 -1.199 1.00 49.56 113 ASN A CA 1
ATOM 888 C C . ASN A 1 113 ? -6.982 16.585 0.020 1.00 49.56 113 ASN A C 1
ATOM 890 O O . ASN A 1 113 ? -6.788 17.048 1.147 1.00 49.56 113 ASN A O 1
ATOM 894 N N . ALA A 1 114 ? -7.187 15.279 -0.172 1.00 48.38 114 ALA A N 1
ATOM 895 C CA . ALA A 1 114 ? -7.141 14.308 0.920 1.00 48.38 114 ALA A CA 1
ATOM 896 C C . ALA A 1 114 ? -5.698 13.987 1.349 1.00 48.38 114 ALA A C 1
ATOM 898 O O . ALA A 1 114 ? -5.470 13.704 2.525 1.00 48.38 114 ALA A O 1
ATOM 899 N N . PHE A 1 115 ? -4.734 14.082 0.427 1.00 56.44 115 PHE A N 1
ATOM 900 C CA . PHE A 1 115 ? -3.357 13.641 0.652 1.00 56.44 115 PHE A CA 1
ATOM 901 C C . PHE A 1 115 ? -2.386 14.769 1.041 1.00 56.44 115 PHE A C 1
ATOM 903 O O . PHE A 1 115 ? -1.449 14.500 1.790 1.00 56.44 115 PHE A O 1
ATOM 910 N N . ASN A 1 116 ? -2.655 16.040 0.703 1.00 48.38 116 ASN A N 1
ATOM 911 C CA . ASN A 1 116 ? -1.938 17.182 1.312 1.00 48.38 116 ASN A CA 1
ATOM 912 C C . ASN A 1 116 ? -2.076 17.198 2.849 1.00 48.38 116 ASN A C 1
ATOM 914 O O . ASN A 1 116 ? -1.164 17.600 3.564 1.00 48.38 116 ASN A O 1
ATOM 918 N N . LYS A 1 117 ? -3.191 16.675 3.379 1.00 47.00 117 LYS A N 1
ATOM 919 C CA . LYS A 1 117 ? -3.415 16.504 4.826 1.00 47.00 117 LYS A CA 1
ATOM 920 C C . LYS A 1 117 ? -2.576 15.384 5.460 1.00 47.00 117 LYS A C 1
ATOM 922 O O . LYS A 1 117 ? -2.595 15.242 6.677 1.00 47.00 117 LYS A O 1
ATOM 927 N N . LEU A 1 118 ? -1.866 14.587 4.658 1.00 49.69 118 LEU A N 1
ATOM 928 C CA . LEU A 1 118 ? -0.995 13.494 5.106 1.00 49.69 118 LEU A CA 1
ATOM 929 C C . LEU A 1 118 ? 0.488 13.900 5.166 1.00 49.69 118 LEU A C 1
ATOM 931 O O . LEU A 1 118 ? 1.313 13.073 5.541 1.00 49.69 118 LEU A O 1
ATOM 935 N N . GLY A 1 119 ? 0.825 15.150 4.816 1.00 45.50 119 GLY A N 1
ATOM 936 C CA . GLY A 1 119 ? 2.182 15.692 4.943 1.00 45.50 119 GLY A CA 1
ATOM 937 C C . GLY A 1 119 ? 3.091 15.503 3.723 1.00 45.50 119 GLY A C 1
ATOM 938 O O . GLY A 1 119 ? 4.293 15.718 3.837 1.00 45.50 119 GLY A O 1
ATOM 939 N N . PHE A 1 120 ? 2.555 15.116 2.561 1.00 51.78 120 PHE A N 1
ATOM 940 C CA . PHE A 1 120 ? 3.318 15.103 1.307 1.00 51.78 120 PHE A CA 1
ATOM 941 C C . PHE A 1 120 ? 3.549 16.537 0.806 1.00 51.78 120 PHE A C 1
ATOM 943 O O . PHE A 1 120 ? 2.615 17.334 0.754 1.00 51.78 120 PHE A O 1
ATOM 950 N N . THR A 1 121 ? 4.793 16.872 0.456 1.00 50.59 121 THR A N 1
ATOM 951 C CA . THR A 1 121 ? 5.225 18.249 0.138 1.00 50.59 121 THR A CA 1
ATOM 952 C C . THR A 1 121 ? 5.522 18.465 -1.343 1.00 50.59 121 THR A C 1
ATOM 954 O O . THR A 1 121 ? 5.643 19.612 -1.783 1.00 50.59 121 THR A O 1
ATOM 957 N N . LYS A 1 122 ? 5.645 17.389 -2.129 1.00 48.12 122 LYS A N 1
ATOM 958 C CA . LYS A 1 122 ? 5.980 17.441 -3.553 1.00 48.12 122 LYS A CA 1
ATOM 959 C C . LYS A 1 122 ? 4.962 16.655 -4.379 1.00 48.12 122 LYS A C 1
ATOM 961 O O . LYS A 1 122 ? 4.622 15.523 -4.045 1.00 48.12 122 LYS A O 1
ATOM 966 N N . LEU A 1 123 ? 4.520 17.270 -5.477 1.00 53.75 123 LEU A N 1
ATOM 967 C CA . LEU A 1 123 ? 3.691 16.668 -6.519 1.00 53.75 123 LEU A CA 1
ATOM 968 C C . LEU A 1 123 ? 4.487 16.656 -7.827 1.00 53.75 123 LEU A C 1
ATOM 970 O O . LEU A 1 123 ? 4.918 17.709 -8.302 1.00 53.75 123 LEU A O 1
ATOM 974 N N . GLY A 1 124 ? 4.688 15.477 -8.398 1.00 48.28 124 GLY A N 1
ATOM 975 C CA . GLY A 1 124 ? 5.272 15.302 -9.720 1.00 48.28 124 GLY A CA 1
ATOM 976 C C . GLY A 1 124 ? 4.349 14.532 -10.646 1.00 48.28 124 GLY A C 1
ATOM 977 O O . GLY A 1 124 ? 3.335 13.995 -10.215 1.00 48.28 124 GLY A O 1
ATOM 978 N N . MET A 1 125 ? 4.672 14.512 -11.932 1.00 45.53 125 MET A N 1
ATOM 979 C CA . MET A 1 125 ? 3.969 13.668 -12.893 1.00 45.53 125 MET A CA 1
ATOM 980 C C . MET A 1 125 ? 4.883 12.527 -13.319 1.00 45.53 125 MET A C 1
ATOM 982 O O . MET A 1 125 ? 5.998 12.777 -13.786 1.00 45.53 125 MET A O 1
ATOM 986 N N . LEU A 1 126 ? 4.396 11.296 -13.183 1.00 44.22 126 LEU A N 1
ATOM 987 C CA . LEU A 1 126 ? 5.005 10.107 -13.770 1.00 44.22 126 LEU A CA 1
ATOM 988 C C . LEU A 1 126 ? 3.992 9.529 -14.758 1.00 44.22 126 LEU A C 1
ATOM 990 O O . LEU A 1 126 ? 2.940 9.031 -14.363 1.00 44.22 126 LEU A O 1
ATOM 994 N N . ASN A 1 127 ? 4.276 9.660 -16.054 1.00 51.16 127 ASN A N 1
ATOM 995 C CA . ASN A 1 127 ? 3.297 9.425 -17.118 1.00 51.16 127 ASN A CA 1
ATOM 996 C C . ASN A 1 127 ? 2.014 10.254 -16.860 1.00 51.16 127 ASN A C 1
ATOM 998 O O . ASN A 1 127 ? 2.116 11.434 -16.530 1.00 51.16 127 ASN A O 1
ATOM 1002 N N . LEU A 1 128 ? 0.810 9.706 -17.016 1.00 49.25 128 LEU A N 1
ATOM 1003 C CA . LEU A 1 128 ? -0.444 10.436 -16.752 1.00 49.25 128 LEU A CA 1
ATOM 1004 C C . LEU A 1 128 ? -0.857 10.428 -15.266 1.00 49.25 128 LEU A C 1
ATOM 1006 O O . LEU A 1 128 ? -1.921 10.947 -14.923 1.00 49.25 128 LEU A O 1
ATOM 1010 N N . SER A 1 129 ? -0.016 9.869 -14.392 1.00 48.94 129 SER A N 1
ATOM 1011 C CA . SER A 1 129 ? -0.272 9.733 -12.960 1.00 48.94 129 SER A CA 1
ATOM 1012 C C . SER A 1 129 ? 0.359 10.879 -12.172 1.00 48.94 129 SER A C 1
ATOM 1014 O O . SER A 1 129 ? 1.485 11.321 -12.430 1.00 48.94 129 SER A O 1
ATOM 1016 N N . GLN A 1 130 ? -0.374 11.365 -11.177 1.00 57.22 130 GLN A N 1
ATOM 1017 C CA . GLN A 1 130 ? 0.130 12.325 -10.200 1.00 57.22 130 GLN A CA 1
ATOM 1018 C C . GLN A 1 130 ? 0.895 11.568 -9.112 1.00 57.22 130 GLN A C 1
ATOM 1020 O O . GLN A 1 130 ? 0.330 10.699 -8.463 1.00 57.22 130 GLN A O 1
ATOM 1025 N N . VAL A 1 131 ? 2.163 11.902 -8.895 1.00 57.81 131 VAL A N 1
ATOM 1026 C CA . VAL A 1 131 ? 3.009 11.316 -7.852 1.00 57.81 131 VAL A CA 1
ATOM 1027 C C . VAL A 1 131 ? 3.127 12.272 -6.682 1.00 57.81 131 VAL A C 1
ATOM 1029 O O . VAL A 1 131 ? 3.711 13.347 -6.816 1.00 57.81 131 VAL A O 1
ATOM 1032 N N . LEU A 1 132 ? 2.622 11.866 -5.520 1.00 58.94 132 LEU A N 1
ATOM 1033 C CA . LEU A 1 132 ? 2.855 12.580 -4.268 1.00 58.94 132 LEU A CA 1
ATOM 1034 C C . LEU A 1 132 ? 3.994 11.935 -3.485 1.00 58.94 132 LEU A C 1
ATOM 1036 O O . LEU A 1 132 ? 4.023 10.720 -3.288 1.00 58.94 132 LEU A O 1
ATOM 1040 N N . THR A 1 133 ? 4.926 12.764 -3.024 1.00 59.25 133 THR A N 1
ATOM 1041 C CA . THR A 1 133 ? 6.103 12.322 -2.276 1.00 59.25 133 THR A CA 1
ATOM 1042 C C . THR A 1 133 ? 6.545 13.364 -1.245 1.00 59.25 133 THR A C 1
ATOM 1044 O O . THR A 1 133 ? 6.211 14.549 -1.337 1.00 59.25 133 THR A O 1
ATOM 1047 N N . THR A 1 134 ? 7.220 12.906 -0.189 1.00 57.88 134 THR A N 1
ATOM 1048 C CA . THR A 1 134 ? 7.813 13.768 0.848 1.00 57.88 134 THR A CA 1
ATOM 1049 C C . THR A 1 134 ? 9.232 14.217 0.493 1.00 57.88 134 THR A C 1
ATOM 1051 O O . THR A 1 134 ? 9.769 15.080 1.179 1.00 57.88 134 THR A O 1
ATOM 1054 N N . GLU A 1 135 ? 9.832 13.660 -0.564 1.00 57.00 135 GLU A N 1
ATOM 1055 C CA . GLU A 1 135 ? 11.219 13.904 -0.984 1.00 57.00 135 GLU A CA 1
ATOM 1056 C C . GLU A 1 135 ? 11.295 14.272 -2.473 1.00 57.00 135 GLU A C 1
ATOM 1058 O O . GLU A 1 135 ? 10.335 14.110 -3.224 1.00 57.00 135 GLU A O 1
ATOM 1063 N N . CYS A 1 136 ? 12.441 14.791 -2.914 1.00 54.12 136 CYS A N 1
ATOM 1064 C CA . CYS A 1 136 ? 12.720 14.934 -4.340 1.00 54.12 136 CYS A CA 1
ATOM 1065 C C . CYS A 1 136 ? 13.166 13.573 -4.906 1.00 54.12 136 CYS A C 1
ATOM 1067 O O . CYS A 1 136 ? 13.973 12.881 -4.297 1.00 54.12 136 CYS A O 1
ATOM 1069 N N . LEU A 1 137 ? 12.607 13.184 -6.044 1.00 55.66 137 LEU A N 1
ATOM 1070 C CA . LEU A 1 137 ? 12.853 11.968 -6.802 1.00 55.66 137 LEU A CA 1
ATOM 1071 C C . LEU A 1 137 ? 13.361 12.430 -8.161 1.00 55.66 137 LEU A C 1
ATOM 1073 O O . LEU A 1 137 ? 12.596 12.972 -8.960 1.00 55.66 137 LEU A O 1
ATOM 1077 N N . ASP A 1 138 ? 14.649 12.236 -8.415 1.00 48.31 138 ASP A N 1
ATOM 1078 C CA . ASP A 1 138 ? 15.342 12.858 -9.551 1.00 48.31 138 ASP A CA 1
ATOM 1079 C C . ASP A 1 138 ? 14.827 12.381 -10.920 1.00 48.31 138 ASP A C 1
ATOM 1081 O O . ASP A 1 138 ? 14.976 13.062 -11.934 1.00 48.31 138 ASP A O 1
ATOM 1085 N N . PHE A 1 139 ? 14.137 11.240 -10.949 1.00 54.56 139 PHE A N 1
ATOM 1086 C CA . PHE A 1 139 ? 13.496 10.681 -12.140 1.00 54.56 139 PHE A CA 1
ATOM 1087 C C . PHE A 1 139 ? 12.084 11.234 -12.412 1.00 54.56 139 PHE A C 1
ATOM 1089 O O . PHE A 1 139 ? 11.479 10.893 -13.431 1.00 54.56 139 PHE A O 1
ATOM 1096 N N . ILE A 1 140 ? 11.538 12.087 -11.538 1.00 56.19 140 ILE A N 1
ATOM 1097 C CA . ILE A 1 140 ? 10.199 12.669 -11.687 1.00 56.19 140 ILE A CA 1
ATOM 1098 C C . ILE A 1 140 ? 10.292 14.150 -12.053 1.00 56.19 140 ILE A C 1
ATOM 1100 O O . ILE A 1 140 ? 10.917 14.959 -11.369 1.00 56.19 140 ILE A O 1
ATOM 1104 N N . LYS A 1 141 ? 9.569 14.554 -13.106 1.00 58.12 141 LYS A N 1
ATOM 1105 C CA . LYS A 1 141 ? 9.374 15.976 -13.416 1.00 58.12 141 LYS A CA 1
ATOM 1106 C C . LYS A 1 141 ? 8.298 16.562 -12.502 1.00 58.12 141 LYS A C 1
ATOM 1108 O O . LYS A 1 141 ? 7.098 16.398 -12.727 1.00 58.12 141 LYS A O 1
ATOM 1113 N N . TYR A 1 142 ? 8.736 17.302 -11.492 1.00 56.22 142 TYR A N 1
ATOM 1114 C CA . TYR A 1 142 ? 7.877 18.091 -10.612 1.00 56.22 142 TYR A CA 1
ATOM 1115 C C . TYR A 1 142 ? 7.290 19.302 -11.354 1.00 56.22 142 TYR A C 1
ATOM 1117 O O . TYR A 1 142 ? 7.893 20.374 -11.385 1.00 56.22 142 TYR A O 1
ATOM 1125 N N . LYS A 1 143 ? 6.120 19.155 -11.990 1.00 51.75 143 LYS A N 1
ATOM 1126 C CA . LYS A 1 143 ? 5.386 20.276 -12.611 1.00 51.75 143 LYS A CA 1
ATOM 1127 C C . LYS A 1 143 ? 3.988 20.437 -11.982 1.00 51.75 143 LYS A C 1
ATOM 1129 O O . LYS A 1 143 ? 3.172 19.533 -12.085 1.00 51.75 143 LYS A O 1
ATOM 1134 N N . LYS A 1 144 ? 3.733 21.651 -11.442 1.00 45.19 144 LYS A N 1
ATOM 1135 C CA . LYS A 1 144 ? 2.537 22.196 -10.729 1.00 45.19 144 LYS A CA 1
ATOM 1136 C C . LYS A 1 144 ? 2.356 21.646 -9.297 1.00 45.19 144 LYS A C 1
ATOM 1138 O O .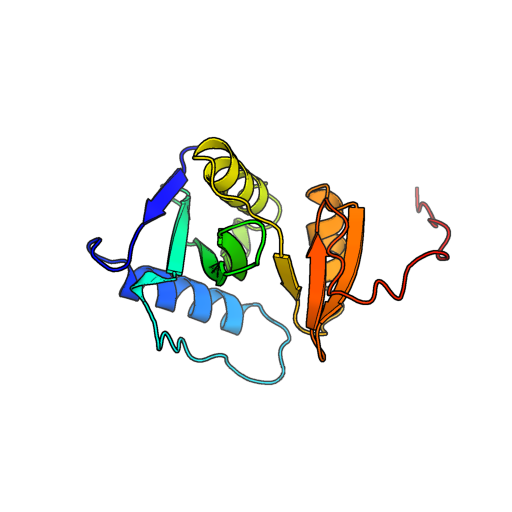 LYS A 1 144 ? 2.221 20.453 -9.123 1.00 45.19 144 LYS A O 1
ATOM 1143 N N . LEU A 1 145 ? 2.357 22.436 -8.212 1.00 42.06 145 LEU A N 1
ATOM 1144 C CA . LEU A 1 145 ? 1.671 23.713 -7.956 1.00 42.06 145 LEU A CA 1
ATOM 1145 C C . LEU A 1 145 ? 2.523 24.678 -7.098 1.00 42.06 145 LEU A C 1
ATOM 1147 O O . LEU A 1 145 ? 2.585 24.556 -5.879 1.00 42.06 145 LEU A O 1
ATOM 1151 N N . ILE A 1 146 ? 3.087 25.710 -7.723 1.00 38.31 146 ILE A N 1
ATOM 1152 C CA . ILE A 1 146 ? 3.199 27.032 -7.093 1.00 38.31 146 ILE A CA 1
ATOM 1153 C C . ILE A 1 146 ? 2.107 27.863 -7.776 1.00 38.31 146 ILE A C 1
ATOM 1155 O O . ILE A 1 146 ? 2.019 27.843 -9.003 1.00 38.31 146 ILE A O 1
ATOM 1159 N N . LYS A 1 147 ? 1.292 28.571 -6.986 1.00 35.62 147 LYS A N 1
ATOM 1160 C CA . LYS A 1 147 ? 0.146 29.429 -7.366 1.00 35.62 147 LYS A CA 1
ATOM 1161 C C . LYS A 1 147 ? -1.236 28.756 -7.405 1.00 35.62 147 LYS A C 1
ATOM 1163 O O . LYS A 1 147 ? -1.841 28.611 -8.461 1.00 35.62 147 LYS A O 1
ATOM 1168 N N . LYS A 1 148 ? -1.813 28.516 -6.225 1.00 28.41 148 LYS A N 1
ATOM 1169 C CA . LYS A 1 148 ? -3.137 29.085 -5.912 1.00 28.41 148 LYS A CA 1
ATOM 1170 C C . LYS A 1 148 ? -3.094 29.651 -4.484 1.00 28.41 148 LYS A C 1
ATOM 1172 O O . LYS A 1 148 ? -2.759 28.894 -3.576 1.00 28.41 148 LYS A O 1
ATOM 1177 N N . PRO A 1 149 ? -3.350 30.956 -4.276 1.00 33.12 149 PRO A N 1
ATOM 1178 C CA . PRO A 1 149 ? -3.494 31.505 -2.936 1.00 33.12 149 PRO A CA 1
ATOM 1179 C C . PRO A 1 149 ? -4.713 30.861 -2.269 1.00 33.12 149 PRO A C 1
ATOM 1181 O O . PRO A 1 149 ? -5.749 30.655 -2.902 1.00 33.12 149 PRO A O 1
ATOM 1184 N N . PHE A 1 150 ? -4.560 30.500 -1.000 1.00 31.28 150 PHE A N 1
ATOM 1185 C CA . PHE A 1 150 ? -5.645 30.013 -0.163 1.00 31.28 150 PHE A CA 1
ATOM 1186 C C . PHE A 1 150 ? -6.738 31.086 -0.078 1.00 31.28 150 PHE A C 1
ATOM 1188 O O . PHE A 1 150 ? -6.490 32.175 0.429 1.00 31.28 150 PHE A O 1
ATOM 1195 N N . VAL A 1 151 ? -7.951 30.770 -0.533 1.00 30.56 151 VAL A N 1
ATOM 1196 C CA . VAL A 1 151 ? -9.155 31.466 -0.068 1.00 30.56 151 VAL A CA 1
ATOM 1197 C C . VAL A 1 151 ? -9.631 30.705 1.165 1.00 30.56 151 VAL A C 1
ATOM 1199 O O . VAL A 1 151 ? -10.148 29.593 1.064 1.00 30.56 151 VAL A O 1
ATOM 1202 N N . LEU A 1 152 ? -9.370 31.281 2.337 1.00 29.55 152 LEU A N 1
ATOM 1203 C CA . LEU A 1 152 ? -9.962 30.860 3.602 1.00 29.55 152 LEU A CA 1
ATOM 1204 C C . LEU A 1 152 ? -11.408 31.362 3.622 1.00 29.55 152 LEU A C 1
ATOM 1206 O O . LEU A 1 152 ? -11.635 32.562 3.749 1.00 29.55 152 LEU A O 1
ATOM 1210 N N . TYR A 1 153 ? -12.378 30.459 3.499 1.00 28.89 153 TYR A N 1
ATOM 1211 C CA . TYR A 1 153 ? -13.741 30.759 3.928 1.00 28.89 153 TYR A CA 1
ATOM 1212 C C . TYR A 1 153 ? -13.796 30.572 5.449 1.00 28.89 153 TYR A C 1
ATOM 1214 O O . TYR A 1 153 ? -13.466 29.491 5.945 1.00 28.89 153 TYR A O 1
ATOM 1222 N N . LYS A 1 154 ? -14.116 31.661 6.158 1.00 31.22 154 LYS A N 1
ATOM 1223 C CA . LYS A 1 154 ? -14.552 31.644 7.559 1.00 31.22 154 LYS A CA 1
ATOM 1224 C C . LYS A 1 154 ? -15.977 31.118 7.650 1.00 31.22 154 LYS A C 1
ATOM 1226 O O . LYS A 1 154 ? -16.745 31.389 6.700 1.00 31.22 154 LYS A O 1
#

Sequence (154 aa):
MKTRILEHTDAGFLGKSEQIVNIYNKYSKAPFNEVLNLPKPQSIKLVIVEGIRGGVLFDRVKTPDGDIYSVMYAAFMKRDQKKGHLSACIRHMRETGLSVKIVELGYTDGAFNAFNKLGFTKLGMLNLSQVLTTECLDFIKYKKLIKKPFVLYK

Organism: Photobacterium profundum (strain SS9) (NCBI:txid298386)

Secondary structure (DSSP, 8-state):
--EEEE-TTSTTHHHHHHHHHHHHHHH---SS------S-GGGEEEEEETT-SEEEEEEEEEETTEEEEEEEEEEE-GGGTTSSHHHHHHHHHHHTT-EEEEEEE-S-TTHHHHHGGGT--EEEEETTEEEEESS--TTSB----S--------

Foldseek 3Di:
DDKDKDAPPDPCPVVLQQLQQVQCQVPPPDPDRDDDDCPPRRQWIWMDDPPFSWTWIWGWDADPVGIETETPTGGGHPVCPPVCRHLVSQVVCVVVVHHHFWYWDDPDPPPVVSCVVSQFDFWFDDDNTITTGNDDDPPTHGDDDDDDDDDDDD

pLDDT: mean 71.82, std 18.98, range [28.41, 96.62]